Protein AF-A0A0S8BSP4-F1 (afdb_monomer_lite)

Sequence (78 aa):
MRPYAGNGDPDKMKAVDGVTPGCVTVWSGAGDGVCFFGELIALGMKTRGCVGALIDGGIRDIEWIAKQKFPVYARYRT

pLDDT: mean 90.17, std 10.52, range [55.38, 98.12]

Structure (mmCIF, N/CA/C/O backbone):
data_AF-A0A0S8BSP4-F1
#
_entry.id   AF-A0A0S8BSP4-F1
#
loop_
_atom_site.group_PDB
_atom_site.id
_atom_site.type_symbol
_atom_site.label_atom_id
_atom_site.label_alt_id
_atom_site.label_comp_id
_atom_site.label_asym_id
_atom_site.label_entity_id
_atom_site.label_seq_id
_atom_site.pdbx_PDB_ins_code
_atom_site.Cartn_x
_atom_site.Cartn_y
_atom_site.Cartn_z
_atom_site.occupancy
_atom_site.B_iso_or_equiv
_atom_site.auth_seq_id
_atom_site.auth_comp_id
_atom_site.auth_asym_id
_atom_site.auth_atom_id
_atom_site.pdbx_PDB_model_num
ATOM 1 N N . MET A 1 1 ? -3.551 16.275 7.283 1.00 55.38 1 MET A N 1
ATOM 2 C CA . MET A 1 1 ? -2.134 15.850 7.218 1.00 55.38 1 MET A CA 1
ATOM 3 C C . MET A 1 1 ? -1.415 16.823 6.295 1.00 55.38 1 MET A C 1
ATOM 5 O O . MET A 1 1 ? -2.018 17.201 5.301 1.00 55.38 1 MET A O 1
ATOM 9 N N . ARG A 1 2 ? -0.225 17.330 6.645 1.00 55.97 2 ARG A N 1
ATOM 10 C CA . ARG A 1 2 ? 0.525 18.220 5.737 1.00 55.97 2 ARG A CA 1
ATOM 11 C C . ARG A 1 2 ? 1.121 17.385 4.588 1.00 55.97 2 ARG A C 1
ATOM 13 O O . ARG A 1 2 ? 1.546 16.266 4.883 1.00 55.97 2 ARG A O 1
ATOM 20 N N . PRO A 1 3 ? 1.176 17.897 3.344 1.00 58.12 3 PRO A N 1
ATOM 21 C CA . PRO A 1 3 ? 1.860 17.218 2.247 1.00 58.12 3 PRO A CA 1
ATOM 22 C C . PRO A 1 3 ? 3.317 16.927 2.621 1.00 58.12 3 PRO A C 1
ATOM 24 O O . PRO A 1 3 ? 3.992 17.769 3.218 1.00 58.12 3 PRO A O 1
ATOM 27 N N . TYR A 1 4 ? 3.790 15.723 2.309 1.00 60.91 4 TYR A N 1
ATOM 28 C CA . TYR A 1 4 ? 5.167 15.312 2.568 1.00 60.91 4 TYR A CA 1
ATOM 29 C C . TYR A 1 4 ? 6.119 16.029 1.595 1.00 60.91 4 TYR A C 1
ATOM 31 O O . TYR A 1 4 ? 5.989 15.872 0.388 1.00 60.91 4 TYR A O 1
ATOM 39 N N . ALA A 1 5 ? 7.070 16.814 2.115 1.00 62.06 5 ALA A N 1
ATOM 40 C CA . ALA A 1 5 ? 8.013 17.619 1.321 1.00 62.06 5 ALA A CA 1
ATOM 41 C C . ALA A 1 5 ? 9.374 16.928 1.067 1.00 62.06 5 ALA A C 1
ATOM 43 O O . ALA A 1 5 ? 10.348 17.595 0.729 1.00 62.06 5 ALA A O 1
ATOM 44 N N . GLY A 1 6 ? 9.472 15.615 1.303 1.00 69.19 6 GLY A N 1
ATOM 45 C CA . GLY A 1 6 ? 10.705 14.839 1.113 1.00 69.19 6 GLY A CA 1
ATOM 46 C C . GLY A 1 6 ? 10.787 14.129 -0.244 1.00 69.19 6 GLY A C 1
ATOM 47 O O . GLY A 1 6 ? 9.917 14.279 -1.095 1.00 69.19 6 GLY A O 1
ATOM 48 N N . ASN A 1 7 ? 11.813 13.288 -0.412 1.00 69.31 7 ASN A N 1
ATOM 49 C CA . ASN A 1 7 ? 12.177 12.593 -1.662 1.00 69.31 7 ASN A CA 1
ATOM 50 C C . ASN A 1 7 ? 11.255 11.400 -2.014 1.00 69.31 7 ASN A C 1
ATOM 52 O O . ASN A 1 7 ? 11.716 10.370 -2.507 1.00 69.31 7 ASN A O 1
ATOM 56 N N . GLY A 1 8 ? 9.968 11.491 -1.684 1.00 75.69 8 GLY A N 1
ATOM 57 C CA . GLY A 1 8 ? 8.985 10.458 -1.994 1.00 75.69 8 GLY A CA 1
ATOM 58 C C . GLY A 1 8 ? 8.551 10.520 -3.454 1.00 75.69 8 GLY A C 1
ATOM 59 O O . GLY A 1 8 ? 8.531 11.587 -4.060 1.00 75.69 8 GLY A O 1
ATOM 60 N N . ASP A 1 9 ? 8.154 9.376 -4.001 1.00 87.12 9 ASP A N 1
ATOM 61 C CA . ASP A 1 9 ? 7.466 9.328 -5.288 1.00 87.12 9 ASP A CA 1
ATOM 62 C C . ASP A 1 9 ? 6.145 10.128 -5.186 1.00 87.12 9 ASP A C 1
ATOM 64 O O . ASP A 1 9 ? 5.298 9.790 -4.344 1.00 87.12 9 ASP A O 1
ATOM 68 N N . PRO A 1 10 ? 5.968 11.199 -5.985 1.00 87.56 10 PRO A N 1
ATOM 69 C CA . PRO A 1 10 ? 4.835 12.109 -5.856 1.00 87.56 10 PRO A CA 1
ATOM 70 C C . PRO A 1 10 ? 3.492 11.429 -6.143 1.00 87.56 10 PRO A C 1
ATOM 72 O O . PRO A 1 10 ? 2.496 11.766 -5.498 1.00 87.56 10 PRO A O 1
ATOM 75 N N . ASP A 1 11 ? 3.455 10.434 -7.031 1.00 89.06 11 ASP A N 1
ATOM 76 C CA . ASP A 1 11 ? 2.225 9.709 -7.351 1.00 89.06 11 ASP A CA 1
ATOM 77 C C . ASP A 1 11 ? 1.808 8.814 -6.185 1.00 89.06 11 ASP A C 1
ATOM 79 O O . ASP A 1 11 ? 0.625 8.740 -5.836 1.00 89.06 11 ASP A O 1
ATOM 83 N N . LYS A 1 12 ? 2.780 8.214 -5.487 1.00 90.62 12 LYS A N 1
ATOM 84 C CA . LYS A 1 12 ? 2.502 7.459 -4.256 1.00 90.62 12 LYS A CA 1
ATOM 85 C C . LYS A 1 12 ? 2.010 8.369 -3.138 1.00 90.62 12 LYS A C 1
ATOM 87 O O . LYS A 1 12 ? 1.101 7.982 -2.407 1.00 90.62 12 LYS A O 1
ATOM 92 N N . MET A 1 13 ? 2.582 9.567 -2.998 1.00 90.38 13 MET A N 1
ATOM 93 C CA . MET A 1 13 ? 2.120 10.530 -1.991 1.00 90.38 13 MET A CA 1
ATOM 94 C C . MET A 1 13 ? 0.678 10.960 -2.273 1.00 90.38 13 MET A C 1
ATOM 96 O O . MET A 1 13 ? -0.163 10.900 -1.378 1.00 90.38 13 MET A O 1
ATOM 100 N N . LYS A 1 14 ? 0.366 11.285 -3.534 1.00 90.81 14 LYS A N 1
ATOM 101 C CA . LYS A 1 14 ? -0.992 11.625 -3.972 1.00 90.81 14 LYS A CA 1
ATOM 102 C C . LYS A 1 14 ? -1.982 10.485 -3.718 1.00 90.81 14 LYS A C 1
ATOM 104 O O . LYS A 1 14 ? -3.087 10.738 -3.241 1.00 90.81 14 LYS A O 1
ATOM 109 N N . ALA A 1 15 ? -1.591 9.240 -3.995 1.00 92.25 15 ALA A N 1
ATOM 110 C CA . ALA A 1 15 ? -2.424 8.068 -3.733 1.00 92.25 15 ALA A CA 1
ATOM 111 C C . ALA A 1 15 ? -2.734 7.905 -2.237 1.00 92.25 15 ALA A C 1
ATOM 113 O O . ALA A 1 15 ? -3.883 7.673 -1.864 1.00 92.25 15 ALA A O 1
ATOM 114 N N . VAL A 1 16 ? -1.730 8.071 -1.370 1.00 93.69 16 VAL A N 1
ATOM 115 C CA . VAL A 1 16 ? -1.913 7.985 0.086 1.00 93.69 16 VAL A CA 1
ATOM 116 C C . VAL A 1 16 ? -2.767 9.143 0.614 1.00 93.69 16 VAL A C 1
ATOM 118 O O . VAL A 1 16 ? -3.589 8.932 1.503 1.00 93.69 16 VAL A O 1
ATOM 121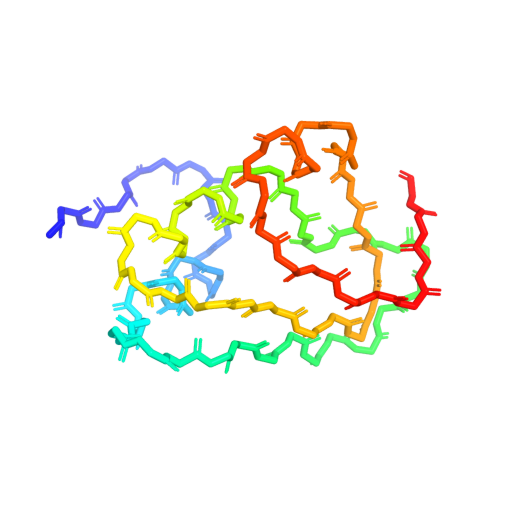 N N . ASP A 1 17 ? -2.618 10.351 0.074 1.00 92.19 17 ASP A N 1
ATOM 122 C CA . ASP A 1 17 ? -3.418 11.511 0.481 1.00 92.19 17 ASP A CA 1
ATOM 123 C C . ASP A 1 17 ? -4.898 11.404 0.082 1.00 92.19 17 ASP A C 1
ATOM 125 O O . ASP A 1 17 ? -5.748 11.977 0.761 1.00 92.19 17 ASP A O 1
ATOM 129 N N . GLY A 1 18 ? -5.219 10.630 -0.958 1.00 93.38 18 GLY A N 1
ATOM 130 C CA . GLY A 1 18 ? -6.596 10.345 -1.377 1.00 93.38 18 GLY A CA 1
ATOM 131 C C . GLY A 1 18 ? -7.322 9.271 -0.555 1.00 93.38 18 GLY A C 1
ATOM 132 O O . GLY A 1 18 ? -8.487 8.986 -0.827 1.00 93.38 18 GLY A O 1
ATOM 133 N N . VAL A 1 19 ? -6.661 8.647 0.425 1.00 96.62 19 VAL A N 1
ATOM 134 C CA . VAL A 1 19 ? -7.252 7.583 1.249 1.00 96.62 19 VAL A CA 1
ATOM 135 C C . VAL A 1 19 ? -8.359 8.124 2.150 1.00 96.62 19 VAL A C 1
ATOM 137 O O . VAL A 1 19 ? -8.176 9.104 2.870 1.00 96.62 19 VAL A O 1
ATOM 140 N N . THR A 1 20 ? -9.482 7.410 2.173 1.00 95.69 20 THR A N 1
ATOM 141 C CA . THR A 1 20 ? -10.618 7.667 3.060 1.00 95.69 20 THR A CA 1
ATOM 142 C C . THR A 1 20 ? -10.820 6.511 4.048 1.00 95.69 20 THR A C 1
ATOM 144 O O . THR A 1 20 ? -10.437 5.372 3.762 1.00 95.69 20 THR A O 1
ATOM 147 N N . PRO A 1 21 ? -11.424 6.761 5.225 1.00 98.12 21 PRO A N 1
ATOM 148 C CA . PRO A 1 21 ? -11.710 5.700 6.184 1.00 98.12 21 PRO A CA 1
ATOM 149 C C . PRO A 1 21 ? -12.576 4.582 5.590 1.00 98.12 21 PRO A C 1
ATOM 151 O O . PRO A 1 21 ? -13.565 4.849 4.911 1.00 98.12 21 PRO A O 1
ATOM 154 N N . GLY A 1 22 ? -12.221 3.328 5.870 1.00 97.81 22 GLY A N 1
ATOM 155 C CA . GLY A 1 22 ? -12.940 2.141 5.405 1.00 97.81 22 GLY A CA 1
ATOM 156 C C . GLY A 1 22 ? -12.565 1.665 3.999 1.00 97.81 22 GLY A C 1
ATOM 157 O O . GLY A 1 22 ? -13.043 0.611 3.585 1.00 97.81 22 GLY A O 1
ATOM 158 N N . CYS A 1 23 ? -11.722 2.393 3.258 1.00 97.62 23 CYS A N 1
ATOM 159 C CA . CYS A 1 23 ? -11.373 1.998 1.896 1.00 97.62 23 CYS A CA 1
ATOM 160 C C . CYS A 1 23 ? -10.318 0.881 1.848 1.00 97.62 23 CYS A C 1
ATOM 162 O O . CYS A 1 23 ? -9.541 0.679 2.784 1.00 97.62 23 CYS A O 1
ATOM 164 N N . VAL A 1 24 ? -10.284 0.178 0.715 1.00 97.50 24 VAL A N 1
ATOM 165 C CA . VAL A 1 24 ? -9.180 -0.696 0.306 1.00 97.50 24 VAL A CA 1
ATOM 166 C C . VAL A 1 24 ? -8.505 -0.039 -0.889 1.00 97.50 24 VAL A C 1
ATOM 168 O O . VAL A 1 24 ? -9.187 0.365 -1.832 1.00 97.50 24 VAL A O 1
ATOM 171 N N . THR A 1 25 ? -7.179 0.080 -0.866 1.00 96.56 25 THR A N 1
ATOM 172 C CA . THR A 1 25 ? -6.432 0.666 -1.988 1.00 96.56 25 THR A CA 1
ATOM 173 C C . THR A 1 25 ? -5.945 -0.402 -2.957 1.00 96.56 25 THR A C 1
ATOM 175 O O . THR A 1 25 ? -5.598 -1.514 -2.559 1.00 96.56 25 THR A O 1
ATOM 178 N N . VAL A 1 26 ? -5.904 -0.060 -4.245 1.00 95.69 26 VAL A N 1
ATOM 179 C CA . VAL A 1 26 ? -5.414 -0.942 -5.309 1.00 95.69 26 VAL A CA 1
ATOM 180 C C . VAL A 1 26 ? -4.230 -0.273 -5.998 1.00 95.69 26 VAL A C 1
ATOM 182 O O . VAL A 1 26 ? -4.338 0.855 -6.472 1.00 95.69 26 VAL A O 1
ATOM 185 N N . TRP A 1 27 ? -3.102 -0.978 -6.051 1.00 93.44 27 TRP A N 1
ATOM 186 C CA . TRP A 1 27 ? -1.840 -0.519 -6.626 1.00 93.44 27 TRP A CA 1
ATOM 187 C C . TRP A 1 27 ? -1.547 -1.326 -7.889 1.00 93.44 27 TRP A C 1
ATOM 189 O O . TRP A 1 27 ? -0.902 -2.372 -7.834 1.00 93.44 27 TRP A O 1
ATOM 199 N N . SER A 1 28 ? -2.062 -0.852 -9.024 1.00 90.69 28 SER A N 1
ATOM 200 C CA . SER A 1 28 ? -1.917 -1.510 -10.326 1.00 90.69 28 SER A CA 1
ATOM 201 C C . SER A 1 28 ? -0.707 -0.963 -11.080 1.00 90.69 28 SER A C 1
ATOM 203 O O . SER A 1 28 ? -0.844 -0.054 -11.894 1.00 90.69 28 SER A O 1
ATOM 205 N N . GLY A 1 29 ? 0.483 -1.485 -10.776 1.00 79.56 29 GLY A N 1
ATOM 206 C CA . GLY A 1 29 ? 1.736 -1.040 -11.398 1.00 79.56 29 GLY A CA 1
ATOM 207 C C . GLY A 1 29 ? 2.236 -1.919 -12.545 1.00 79.56 29 GLY A C 1
ATOM 208 O O . GLY A 1 29 ? 3.230 -1.552 -13.163 1.00 79.56 29 GLY A O 1
ATOM 209 N N . ALA A 1 30 ? 1.602 -3.075 -12.796 1.00 80.06 30 ALA A N 1
ATOM 210 C CA . ALA A 1 30 ? 2.119 -4.124 -13.683 1.00 80.06 30 ALA A CA 1
ATOM 211 C C . ALA A 1 30 ? 3.597 -4.463 -13.389 1.00 80.06 30 ALA A C 1
ATOM 213 O O . ALA A 1 30 ? 4.408 -4.636 -14.297 1.00 80.06 30 ALA A O 1
ATOM 214 N N . GLY A 1 31 ? 3.964 -4.487 -12.103 1.00 72.12 31 GLY A N 1
ATOM 215 C CA . GLY A 1 31 ? 5.358 -4.626 -11.696 1.00 72.12 31 GLY A CA 1
ATOM 216 C C . GLY A 1 31 ? 5.912 -6.017 -11.939 1.00 72.12 31 GLY A C 1
ATOM 217 O O . GLY A 1 31 ? 5.260 -7.008 -11.613 1.00 72.12 31 GLY A O 1
ATOM 218 N N . ASP A 1 32 ? 7.147 -6.063 -12.431 1.00 82.00 32 ASP A N 1
ATOM 219 C CA . ASP A 1 32 ? 7.979 -7.260 -12.487 1.00 82.00 32 ASP A CA 1
ATOM 220 C C . ASP A 1 32 ? 9.355 -6.939 -11.892 1.00 82.00 32 ASP A C 1
ATOM 222 O O . ASP A 1 32 ? 9.969 -5.932 -12.243 1.00 82.00 32 ASP A O 1
ATOM 226 N N . GLY A 1 33 ? 9.802 -7.720 -10.907 1.00 84.31 33 GLY A N 1
ATOM 227 C CA . GLY A 1 33 ? 11.062 -7.501 -10.182 1.00 84.31 33 GLY A CA 1
ATOM 228 C C . GLY A 1 33 ? 11.174 -6.200 -9.363 1.00 84.31 33 GLY A C 1
ATOM 229 O O . GLY A 1 33 ? 12.178 -6.001 -8.683 1.00 84.31 33 GLY A O 1
ATOM 230 N N . VAL A 1 34 ? 10.168 -5.316 -9.384 1.00 86.12 34 VAL A N 1
ATOM 231 C CA . VAL A 1 34 ? 10.187 -4.015 -8.685 1.00 86.12 34 VAL A CA 1
ATOM 232 C C . VAL A 1 34 ? 9.238 -4.005 -7.489 1.00 86.12 34 VAL A C 1
ATOM 234 O O . VAL A 1 34 ? 8.130 -4.541 -7.549 1.00 86.12 34 VAL A O 1
ATOM 237 N N . CYS A 1 35 ? 9.658 -3.349 -6.406 1.00 89.56 35 CYS A N 1
ATOM 238 C CA . CYS A 1 35 ? 8.844 -3.137 -5.217 1.00 89.56 35 CYS A CA 1
ATOM 239 C C . CYS A 1 35 ? 8.241 -1.725 -5.183 1.00 89.56 35 CYS A C 1
ATOM 241 O O . CYS A 1 35 ? 8.958 -0.721 -5.122 1.00 89.56 35 CYS A O 1
ATOM 243 N N . PHE A 1 36 ? 6.912 -1.635 -5.111 1.00 87.00 36 PHE A N 1
ATOM 244 C CA . PHE A 1 36 ? 6.212 -0.348 -5.030 1.00 87.00 36 PHE A CA 1
ATOM 245 C C . PHE A 1 36 ? 5.821 0.036 -3.610 1.00 87.00 36 PHE A C 1
ATOM 247 O O . PHE A 1 36 ? 5.661 1.227 -3.328 1.00 87.00 36 PHE A O 1
ATOM 254 N N . PHE A 1 37 ? 5.686 -0.958 -2.735 1.00 93.44 37 PHE A N 1
ATOM 255 C CA . PHE A 1 37 ? 4.930 -0.840 -1.504 1.00 93.44 37 PHE A CA 1
ATOM 256 C C . PHE A 1 37 ? 5.700 -1.438 -0.322 1.00 93.44 37 PHE A C 1
ATOM 258 O O . PHE A 1 37 ? 6.162 -2.574 -0.371 1.00 93.44 37 PHE A O 1
ATOM 265 N N . GLY A 1 38 ? 5.848 -0.658 0.744 1.00 94.44 38 GLY A N 1
ATOM 266 C CA . GLY A 1 38 ? 6.555 -1.058 1.963 1.00 94.44 38 GLY A CA 1
ATOM 267 C C . GLY A 1 38 ? 5.854 -0.530 3.208 1.00 94.44 38 GLY A C 1
ATOM 268 O O . GLY A 1 38 ? 4.781 0.077 3.112 1.00 94.44 38 GLY A O 1
ATOM 269 N N . GLU A 1 39 ? 6.473 -0.720 4.373 1.00 96.00 39 GLU A N 1
ATOM 270 C CA . GLU A 1 39 ? 5.837 -0.429 5.665 1.00 96.00 39 GLU A CA 1
ATOM 271 C C . GLU A 1 39 ? 5.342 1.018 5.766 1.00 96.00 39 GLU A C 1
ATOM 273 O O . GLU A 1 39 ? 4.217 1.255 6.197 1.00 96.00 39 GLU A O 1
ATOM 278 N N . LEU A 1 40 ? 6.142 1.995 5.333 1.00 94.38 40 LEU A N 1
ATOM 279 C CA . LEU A 1 40 ? 5.790 3.411 5.481 1.00 94.38 40 LEU A CA 1
ATOM 280 C C . LEU A 1 40 ? 4.511 3.788 4.723 1.00 94.38 40 LEU A C 1
ATOM 282 O O . LEU A 1 40 ? 3.709 4.578 5.223 1.00 94.38 40 LEU A O 1
ATOM 286 N N . ILE A 1 41 ? 4.291 3.202 3.543 1.00 94.94 41 ILE A N 1
ATOM 287 C CA . ILE A 1 41 ? 3.058 3.417 2.775 1.00 94.94 41 ILE A CA 1
ATOM 288 C C . ILE A 1 41 ? 1.891 2.729 3.490 1.00 94.94 41 ILE A C 1
ATOM 290 O O . ILE A 1 41 ? 0.855 3.359 3.701 1.00 94.94 41 ILE A O 1
ATOM 294 N N . ALA A 1 42 ? 2.068 1.478 3.931 1.00 96.50 42 ALA A N 1
ATOM 295 C CA . ALA A 1 42 ? 1.053 0.743 4.689 1.00 96.50 42 ALA A CA 1
ATOM 296 C C . ALA A 1 42 ? 0.610 1.510 5.946 1.00 96.50 42 ALA A C 1
ATOM 298 O O . ALA A 1 42 ? -0.583 1.712 6.174 1.00 96.50 42 ALA A O 1
ATOM 299 N N . LEU A 1 43 ? 1.572 2.008 6.725 1.00 95.50 43 LEU A N 1
ATOM 300 C CA . LEU A 1 43 ? 1.331 2.811 7.918 1.00 95.50 43 LEU A CA 1
ATOM 301 C C . LEU A 1 43 ? 0.635 4.135 7.572 1.00 95.50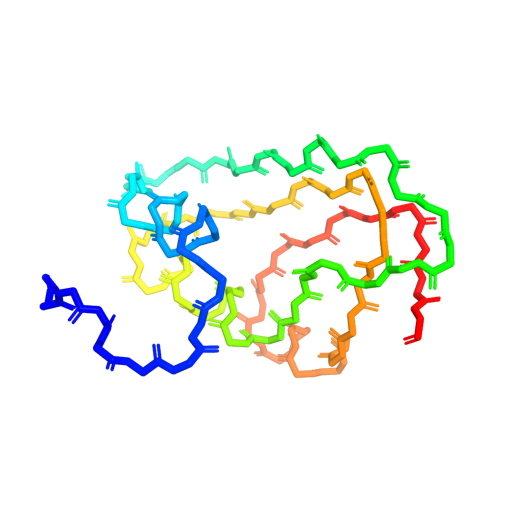 43 LEU A C 1
ATOM 303 O O . LEU A 1 43 ? -0.337 4.516 8.228 1.00 95.50 43 LEU A O 1
ATOM 307 N N . GLY A 1 44 ? 1.086 4.821 6.520 1.00 94.50 44 GLY A N 1
ATOM 308 C CA . GLY A 1 44 ? 0.478 6.064 6.047 1.00 94.50 44 GLY A CA 1
ATOM 309 C C . GLY A 1 44 ? -0.992 5.899 5.655 1.00 94.50 44 GLY A C 1
ATOM 310 O O . GLY A 1 44 ? -1.821 6.742 5.993 1.00 94.50 44 GLY A O 1
ATOM 311 N N . MET A 1 45 ? -1.345 4.797 5.000 1.00 96.12 45 MET A N 1
ATOM 312 C CA . MET A 1 45 ? -2.737 4.510 4.650 1.00 96.12 45 MET A CA 1
ATOM 313 C C . MET A 1 45 ? -3.559 4.064 5.861 1.00 96.12 45 MET A C 1
ATOM 315 O O . MET A 1 45 ? -4.672 4.549 6.059 1.00 96.12 45 MET A O 1
ATOM 319 N N . LYS A 1 46 ? -3.014 3.181 6.707 1.00 96.56 46 LYS A N 1
ATOM 320 C CA . LYS A 1 46 ? -3.689 2.705 7.923 1.00 96.56 46 LYS A CA 1
ATOM 321 C C . LYS A 1 46 ? -4.047 3.862 8.858 1.00 96.56 46 LYS A C 1
ATOM 323 O O . LYS A 1 46 ? -5.161 3.922 9.366 1.00 96.56 46 LYS A O 1
ATOM 328 N N . THR A 1 47 ? -3.127 4.806 9.062 1.00 95.56 47 THR A N 1
ATOM 329 C CA . THR A 1 47 ? -3.364 5.996 9.906 1.00 95.56 47 THR A CA 1
ATOM 330 C C . THR A 1 47 ? -4.464 6.914 9.368 1.00 95.56 47 THR A C 1
ATOM 332 O O . THR A 1 47 ? -5.047 7.671 10.138 1.00 95.56 47 THR A O 1
ATOM 335 N N . ARG A 1 48 ? -4.799 6.813 8.076 1.00 95.56 48 ARG A N 1
ATOM 336 C CA . ARG A 1 48 ? -5.923 7.510 7.429 1.00 95.56 48 ARG A CA 1
ATOM 337 C C . ARG A 1 48 ? -7.223 6.690 7.411 1.00 95.56 48 ARG A C 1
ATOM 339 O O . ARG A 1 48 ? -8.217 7.130 6.845 1.00 95.56 48 ARG A O 1
ATOM 346 N N . GLY A 1 49 ? -7.236 5.515 8.041 1.00 96.69 49 GLY A N 1
ATOM 347 C CA . GLY A 1 49 ? -8.415 4.658 8.162 1.00 96.69 49 GLY A CA 1
ATOM 348 C C . GLY A 1 49 ? -8.606 3.657 7.020 1.00 96.69 49 GLY A C 1
ATOM 349 O O . GLY A 1 49 ? -9.653 3.018 6.969 1.00 96.69 49 GLY A O 1
ATOM 350 N N . CYS A 1 50 ? -7.623 3.490 6.130 1.00 97.88 50 CYS A N 1
ATOM 351 C CA . CYS A 1 50 ? -7.626 2.390 5.165 1.00 97.88 50 CYS A CA 1
ATOM 352 C C . CYS A 1 50 ? -7.647 1.041 5.896 1.00 97.88 50 CYS A C 1
ATOM 354 O O . CYS A 1 50 ? -6.978 0.881 6.923 1.00 97.88 50 CYS A O 1
ATOM 356 N N . VAL A 1 51 ? -8.369 0.063 5.351 1.00 98.12 51 VAL A N 1
ATOM 357 C CA . VAL A 1 51 ? -8.533 -1.264 5.968 1.00 98.12 51 VAL A CA 1
ATOM 358 C C . VAL A 1 51 ? -7.711 -2.359 5.292 1.00 98.12 51 VAL A C 1
ATOM 360 O O . VAL A 1 51 ? -7.636 -3.467 5.815 1.00 98.12 51 VAL A O 1
ATOM 363 N N . GLY A 1 52 ? -7.064 -2.066 4.162 1.00 97.94 52 GLY A N 1
ATOM 364 C CA . GLY A 1 52 ? -6.163 -3.002 3.492 1.00 97.94 52 GLY A CA 1
ATOM 365 C C . GLY A 1 52 ? -5.701 -2.518 2.121 1.00 97.94 52 GLY A C 1
ATOM 366 O O . GLY A 1 52 ? -6.152 -1.484 1.627 1.00 97.94 52 GLY A O 1
ATOM 367 N N . ALA A 1 53 ? -4.801 -3.272 1.494 1.00 97.56 53 ALA A N 1
ATOM 368 C CA . ALA A 1 53 ? -4.294 -2.950 0.164 1.00 97.56 53 ALA A CA 1
ATOM 369 C C . ALA A 1 53 ? -4.100 -4.190 -0.722 1.00 97.56 53 ALA A C 1
ATOM 371 O O . ALA A 1 53 ? -3.678 -5.249 -0.249 1.00 97.56 53 ALA A O 1
ATOM 372 N N . LEU A 1 54 ? -4.371 -4.029 -2.018 1.00 96.50 54 LEU A N 1
ATOM 373 C CA . LEU A 1 54 ? -4.093 -4.998 -3.078 1.00 96.50 54 LEU A CA 1
ATOM 374 C C . LEU A 1 54 ? -3.011 -4.444 -4.012 1.00 96.50 54 LEU A C 1
ATOM 376 O O . LEU A 1 54 ? -3.143 -3.331 -4.518 1.00 96.50 54 LEU A O 1
ATOM 380 N N . ILE A 1 55 ? -1.939 -5.202 -4.225 1.00 94.94 55 ILE A N 1
ATOM 381 C CA . ILE A 1 55 ? -0.747 -4.765 -4.954 1.00 94.94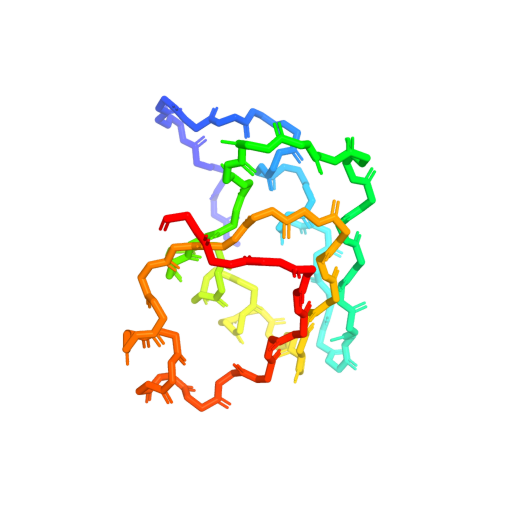 55 ILE A CA 1
ATOM 382 C C . ILE A 1 55 ? -0.497 -5.714 -6.130 1.00 94.94 55 ILE A C 1
ATOM 384 O O . ILE A 1 55 ? -0.137 -6.878 -5.946 1.00 94.94 55 ILE A O 1
ATOM 388 N N . ASP A 1 56 ? -0.619 -5.196 -7.350 1.00 93.38 56 ASP A N 1
ATOM 389 C CA . ASP A 1 56 ? -0.171 -5.881 -8.564 1.00 93.38 56 ASP A CA 1
ATOM 390 C C . ASP A 1 56 ? 1.322 -5.599 -8.809 1.00 93.38 56 ASP A C 1
ATOM 392 O O . ASP A 1 56 ? 1.716 -4.807 -9.670 1.00 93.38 56 ASP A O 1
ATOM 396 N N . GLY A 1 57 ? 2.160 -6.178 -7.948 1.00 92.38 57 GLY A N 1
ATOM 397 C CA . GLY A 1 57 ? 3.608 -5.993 -7.957 1.00 92.38 57 GLY A CA 1
ATOM 398 C C . GLY A 1 57 ? 4.282 -6.453 -6.665 1.00 92.38 57 GLY A C 1
ATOM 399 O O . GLY A 1 57 ? 3.700 -7.208 -5.877 1.00 92.38 57 GLY A O 1
ATOM 400 N N . GLY A 1 58 ? 5.514 -5.981 -6.464 1.00 93.56 58 GLY A N 1
ATOM 401 C CA . GLY A 1 58 ? 6.357 -6.344 -5.329 1.00 93.56 58 GLY A CA 1
ATOM 402 C C . GLY A 1 58 ? 6.096 -5.531 -4.065 1.00 93.56 58 GLY A C 1
ATOM 403 O O . GLY A 1 58 ? 5.837 -4.319 -4.125 1.00 93.56 58 GLY A O 1
ATOM 404 N N . ILE A 1 59 ? 6.241 -6.200 -2.921 1.00 95.25 59 ILE A N 1
ATOM 405 C CA . ILE A 1 59 ? 6.238 -5.589 -1.586 1.00 95.25 59 ILE A CA 1
ATOM 406 C C . ILE A 1 59 ? 7.541 -5.862 -0.827 1.00 95.25 59 ILE A C 1
ATOM 408 O O . ILE A 1 59 ? 8.189 -6.886 -1.049 1.00 95.25 59 ILE A O 1
ATOM 412 N N . ARG A 1 60 ? 7.864 -4.975 0.122 1.00 95.38 60 ARG A N 1
ATOM 413 C CA . 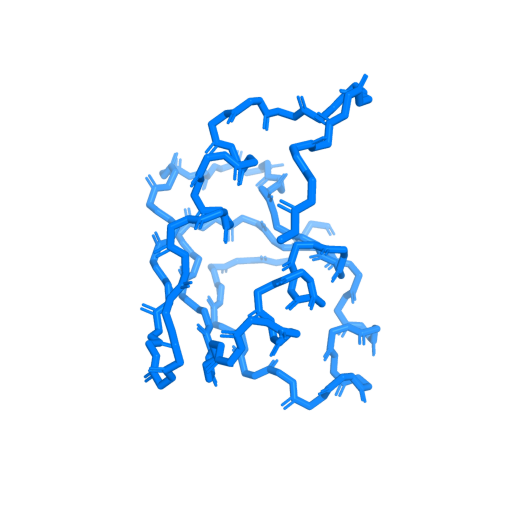ARG A 1 60 ? 8.981 -5.096 1.078 1.00 95.38 60 ARG A CA 1
ATOM 414 C C . ARG A 1 60 ? 8.519 -4.879 2.521 1.00 95.38 60 ARG A C 1
ATOM 416 O O . ARG A 1 60 ? 7.372 -4.512 2.760 1.00 95.38 60 ARG A O 1
ATOM 423 N N . ASP A 1 61 ? 9.420 -5.086 3.480 1.00 96.38 61 ASP A N 1
ATOM 424 C CA . ASP A 1 61 ? 9.188 -4.863 4.919 1.00 96.38 61 ASP A CA 1
ATOM 425 C C . ASP A 1 61 ? 8.034 -5.711 5.508 1.00 96.38 61 ASP A C 1
ATOM 427 O O . ASP A 1 61 ? 7.307 -5.273 6.399 1.00 96.38 61 ASP A O 1
ATOM 431 N N . ILE A 1 62 ? 7.849 -6.941 5.009 1.00 95.50 62 ILE A N 1
ATOM 432 C CA . ILE A 1 62 ? 6.683 -7.803 5.298 1.00 95.50 62 ILE A CA 1
ATOM 433 C C . ILE A 1 62 ? 6.459 -8.006 6.798 1.00 95.50 62 ILE A C 1
ATOM 435 O O . ILE A 1 62 ? 5.329 -7.916 7.274 1.00 95.50 62 ILE A O 1
ATOM 439 N N . GLU A 1 63 ? 7.527 -8.253 7.556 1.00 96.31 63 GLU A N 1
ATOM 440 C CA . GLU A 1 63 ? 7.428 -8.451 9.005 1.00 96.31 63 GLU A CA 1
ATOM 441 C C . GLU A 1 63 ? 6.874 -7.216 9.714 1.00 96.31 63 GLU A C 1
ATOM 443 O O . GLU A 1 63 ? 6.083 -7.326 10.652 1.00 96.31 63 GLU A O 1
ATOM 448 N N . TRP A 1 64 ? 7.260 -6.028 9.257 1.00 97.25 64 TRP A N 1
ATOM 449 C CA . TRP A 1 64 ? 6.781 -4.784 9.829 1.00 97.25 64 TRP A CA 1
ATOM 450 C C . TRP A 1 64 ? 5.336 -4.493 9.431 1.00 97.25 64 TRP A C 1
ATOM 452 O O . TRP A 1 64 ? 4.528 -4.159 10.296 1.00 97.25 64 TRP A O 1
ATOM 462 N N . ILE A 1 65 ? 4.966 -4.732 8.169 1.00 96.81 65 ILE A N 1
ATOM 463 C CA . ILE A 1 65 ? 3.568 -4.658 7.715 1.00 96.81 65 ILE A CA 1
ATOM 464 C C . ILE A 1 65 ? 2.681 -5.600 8.549 1.00 96.81 65 ILE A C 1
ATOM 466 O O . ILE A 1 65 ? 1.616 -5.196 9.023 1.00 96.81 65 ILE A O 1
ATOM 470 N N . ALA A 1 66 ? 3.138 -6.830 8.801 1.00 95.38 66 ALA A N 1
ATOM 471 C CA . ALA A 1 66 ? 2.408 -7.809 9.602 1.00 95.38 66 ALA A CA 1
ATOM 472 C C . ALA A 1 66 ? 2.211 -7.346 11.056 1.00 95.38 66 ALA A C 1
ATOM 474 O O . ALA A 1 66 ? 1.107 -7.465 11.594 1.00 95.38 66 ALA A O 1
ATOM 475 N N . LYS A 1 67 ? 3.231 -6.736 11.682 1.00 97.00 67 LYS A N 1
ATOM 476 C CA . LYS A 1 67 ? 3.119 -6.136 13.029 1.00 97.00 67 LYS A CA 1
ATOM 477 C C . LYS A 1 67 ? 2.062 -5.033 13.088 1.00 97.00 67 LYS A C 1
ATOM 479 O O . LYS A 1 67 ? 1.394 -4.880 14.110 1.00 97.00 67 LYS A O 1
ATOM 484 N N . GLN A 1 68 ? 1.856 -4.305 11.990 1.00 95.25 68 GLN A N 1
ATOM 485 C CA . GLN A 1 68 ? 0.793 -3.306 11.893 1.00 95.25 68 GLN A CA 1
ATOM 486 C C . GLN A 1 68 ? -0.610 -3.925 11.792 1.00 95.25 68 GLN A C 1
ATOM 488 O O . GLN A 1 68 ? -1.583 -3.178 11.879 1.00 95.25 68 GLN A O 1
ATOM 493 N N . LYS A 1 69 ? -0.761 -5.247 11.628 1.00 95.94 69 LYS A N 1
ATOM 494 C CA . LYS A 1 69 ? -2.058 -5.911 11.388 1.00 95.94 69 LYS A CA 1
ATOM 495 C C . LYS A 1 69 ? -2.838 -5.260 10.234 1.00 95.94 69 LYS A C 1
ATOM 497 O O . LYS A 1 69 ? -4.056 -5.122 10.305 1.00 95.94 69 LYS A O 1
ATOM 502 N N . PHE A 1 70 ? -2.121 -4.805 9.206 1.00 97.25 70 PHE A N 1
ATOM 503 C CA . PHE A 1 70 ? -2.696 -4.192 8.014 1.00 97.25 70 PHE A CA 1
ATOM 504 C C . PHE A 1 70 ? -2.717 -5.234 6.886 1.00 97.25 70 PHE A C 1
ATOM 506 O O . PHE A 1 70 ? -1.642 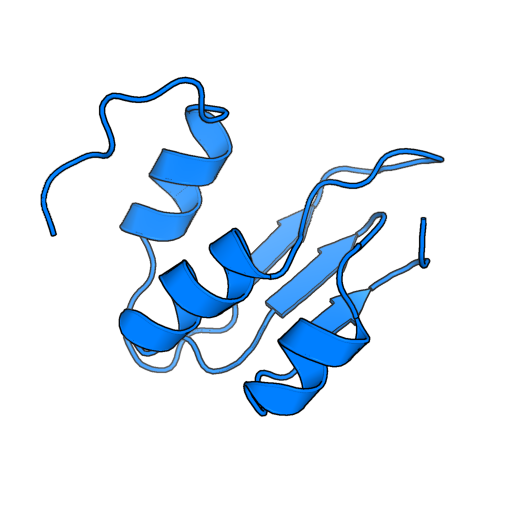-5.651 6.451 1.00 97.25 70 PHE A O 1
ATOM 513 N N . PRO A 1 71 ? -3.897 -5.700 6.437 1.00 97.50 71 PRO A N 1
ATOM 514 C CA . PRO A 1 71 ? -3.998 -6.698 5.377 1.00 97.50 71 PRO A CA 1
ATOM 515 C C . PRO A 1 71 ? -3.402 -6.191 4.060 1.00 97.50 71 PRO A C 1
ATOM 517 O O . PRO A 1 71 ? -3.822 -5.158 3.535 1.00 97.50 71 PRO A O 1
ATOM 520 N N . VAL A 1 72 ? -2.443 -6.938 3.512 1.00 97.19 72 VAL A N 1
ATOM 521 C CA . VAL A 1 72 ? -1.797 -6.646 2.228 1.00 97.19 72 VAL A CA 1
ATOM 522 C C . VAL A 1 72 ? -1.755 -7.916 1.396 1.00 97.19 72 VAL A C 1
ATOM 524 O O . VAL A 1 72 ? -1.221 -8.932 1.838 1.00 97.19 72 VAL A O 1
ATOM 527 N N . TYR A 1 73 ? -2.294 -7.840 0.184 1.00 96.31 73 TYR A N 1
ATOM 528 C CA . TYR A 1 73 ? -2.235 -8.908 -0.807 1.00 96.31 73 TYR A CA 1
ATOM 529 C C . TYR A 1 73 ? -1.360 -8.445 -1.964 1.00 96.31 73 TYR A C 1
ATOM 531 O O . TYR A 1 73 ? -1.582 -7.362 -2.500 1.00 96.31 73 TYR A O 1
ATOM 539 N N . ALA A 1 74 ? -0.361 -9.241 -2.336 1.00 94.50 74 ALA A N 1
ATOM 540 C CA . ALA A 1 74 ? 0.627 -8.869 -3.341 1.00 94.50 74 ALA A CA 1
ATOM 541 C C . ALA A 1 74 ? 0.987 -10.041 -4.257 1.00 94.50 74 ALA A C 1
ATOM 543 O O . ALA A 1 74 ? 0.834 -11.200 -3.871 1.00 94.50 74 ALA A O 1
ATOM 544 N N . ARG A 1 75 ? 1.505 -9.731 -5.452 1.00 93.38 75 ARG A N 1
ATOM 545 C CA . ARG A 1 75 ? 1.982 -10.731 -6.424 1.00 93.38 75 ARG A CA 1
ATOM 546 C C . ARG A 1 75 ? 3.250 -11.436 -5.949 1.00 93.38 75 ARG A C 1
ATOM 548 O O . ARG A 1 75 ? 3.359 -12.649 -6.098 1.00 93.38 75 ARG A O 1
ATOM 555 N N . TYR A 1 76 ? 4.207 -10.686 -5.405 1.00 92.19 76 TYR A N 1
ATOM 556 C CA . TYR A 1 76 ? 5.475 -11.234 -4.928 1.00 92.19 76 TYR A CA 1
ATOM 557 C C . TYR A 1 76 ? 6.111 -10.374 -3.832 1.00 92.19 76 TYR A C 1
ATOM 559 O O . TYR A 1 76 ? 5.769 -9.213 -3.604 1.00 92.19 76 TYR A O 1
ATOM 567 N N . ARG A 1 77 ? 7.072 -10.992 -3.154 1.00 91.12 77 ARG A N 1
ATOM 568 C CA . ARG A 1 77 ? 8.029 -10.371 -2.241 1.00 91.12 77 ARG A CA 1
ATOM 569 C C . ARG A 1 77 ? 9.285 -10.012 -3.030 1.00 91.12 77 ARG A C 1
ATOM 571 O O . ARG A 1 77 ? 9.756 -10.856 -3.793 1.00 91.12 77 ARG A O 1
ATOM 578 N N . THR A 1 78 ? 9.836 -8.823 -2.805 1.00 80.88 78 THR A N 1
ATOM 579 C CA . THR A 1 78 ? 11.181 -8.444 -3.272 1.00 80.88 78 THR A CA 1
ATOM 580 C C . THR A 1 78 ? 12.135 -8.345 -2.093 1.00 80.88 78 THR A C 1
ATOM 582 O O . THR A 1 78 ? 11.683 -7.926 -1.002 1.00 80.88 78 THR A O 1
#

Secondary structure (DSSP, 8-state):
-PPP-SS--HHHHHHHHT--TT-EEEEE---SS-EE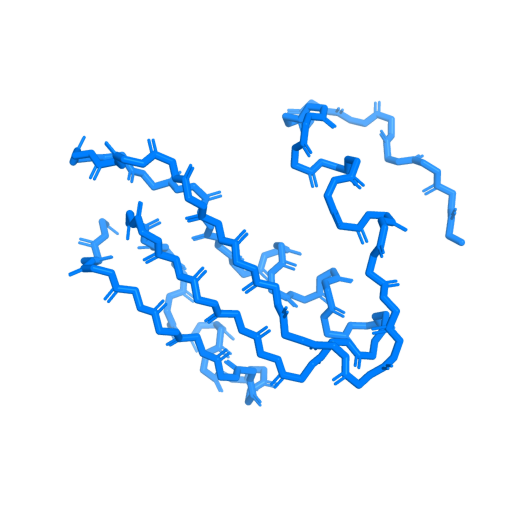E-HHHHHHHHHTT--EEEEEEEE--HHHHHHTT--EEEEEE-

Foldseek 3Di:
DDQDPDPDDVVLSVQLVPAAAPAEEEAPPCEDPDADEELVSLVSNVVRRHQEYEYAYEYDPVVNSVVVVHHYHYPYYD

Radius of gyration: 11.73 Å; chains: 1; bounding box: 25×30×27 Å